Protein AF-A0AA46YRN3-F1 (afdb_monomer_lite)

Foldseek 3Di:
DDPVLLVLLLVLLVVLVPDPDDPVVSLVSSLVSSVVVCVVVVVPPCDSVNSSVSNVVSVVVD

Structure (mmCIF, N/CA/C/O backbone):
data_AF-A0AA46YRN3-F1
#
_entry.id   AF-A0AA46YRN3-F1
#
loop_
_atom_site.group_PDB
_atom_site.id
_atom_site.type_symbol
_atom_site.label_atom_id
_atom_site.label_alt_id
_atom_site.label_comp_id
_atom_site.label_asym_id
_atom_site.label_entity_id
_atom_site.label_seq_id
_atom_site.pdbx_PDB_ins_code
_atom_site.Cartn_x
_atom_site.Cartn_y
_atom_site.Cartn_z
_atom_site.occupancy
_atom_site.B_iso_or_equiv
_atom_site.auth_seq_id
_atom_site.auth_comp_id
_atom_site.auth_asym_id
_atom_site.auth_atom_id
_atom_site.pdbx_PDB_model_num
ATOM 1 N N . MET A 1 1 ? -3.045 9.969 11.171 1.00 65.44 1 MET A N 1
ATOM 2 C CA . MET A 1 1 ? -3.033 8.781 10.293 1.00 65.44 1 MET A CA 1
ATOM 3 C C . MET A 1 1 ? -2.829 7.531 11.141 1.00 65.44 1 MET A C 1
ATOM 5 O O . MET A 1 1 ? -1.919 7.535 11.965 1.00 65.44 1 MET A O 1
ATOM 9 N N . ASN A 1 2 ? -3.706 6.532 10.986 1.00 81.94 2 ASN A N 1
ATOM 10 C CA . ASN A 1 2 ? -3.718 5.265 11.733 1.00 81.94 2 ASN A CA 1
ATOM 11 C C . ASN A 1 2 ? -2.356 4.538 11.625 1.00 81.94 2 ASN A C 1
ATOM 13 O O . ASN A 1 2 ? -1.813 4.404 10.528 1.00 81.94 2 ASN A O 1
ATOM 17 N N . GLU A 1 3 ? -1.786 4.090 12.750 1.00 87.88 3 GLU A N 1
ATOM 18 C CA . GLU A 1 3 ? -0.463 3.443 12.783 1.00 87.88 3 GLU A CA 1
ATOM 19 C C . GLU A 1 3 ? -0.420 2.120 12.006 1.00 87.88 3 GLU A C 1
ATOM 21 O O . GLU A 1 3 ? 0.582 1.827 11.3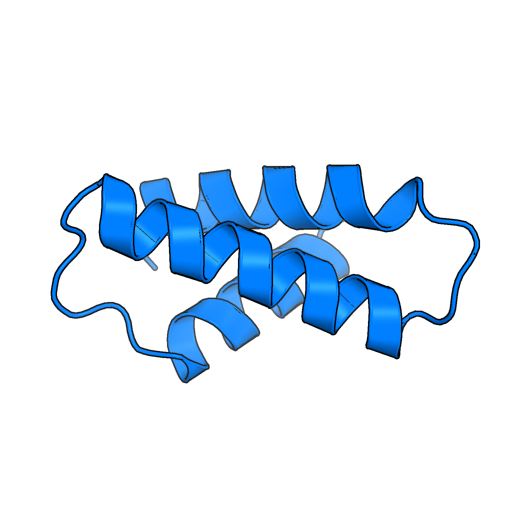55 1.00 87.88 3 GLU A O 1
ATOM 26 N N . GLN A 1 4 ? -1.514 1.354 11.987 1.00 91.31 4 GLN A N 1
ATOM 27 C CA . GLN A 1 4 ? -1.599 0.125 11.191 1.00 91.31 4 GLN A CA 1
ATOM 28 C C . GLN A 1 4 ? -1.635 0.433 9.692 1.00 91.31 4 GLN A C 1
ATOM 30 O O . GLN A 1 4 ? -0.967 -0.238 8.910 1.00 91.31 4 GLN A O 1
ATOM 35 N N . LEU A 1 5 ? -2.344 1.492 9.289 1.00 92.69 5 LEU A N 1
ATOM 36 C CA . LEU A 1 5 ? -2.371 1.936 7.894 1.00 92.69 5 LEU A CA 1
ATOM 37 C C . LEU A 1 5 ? -0.973 2.352 7.411 1.00 92.69 5 LEU A C 1
ATOM 39 O O . LEU A 1 5 ? -0.572 1.982 6.310 1.00 92.69 5 LEU A O 1
ATOM 43 N N . LYS A 1 6 ? -0.199 3.049 8.257 1.00 92.12 6 LYS A N 1
ATOM 44 C CA . LYS A 1 6 ? 1.211 3.384 7.981 1.00 92.12 6 LYS A CA 1
ATOM 45 C C . LYS A 1 6 ? 2.070 2.142 7.757 1.00 92.12 6 LYS A C 1
ATOM 47 O O . LYS A 1 6 ? 2.858 2.108 6.815 1.00 92.12 6 LYS A O 1
ATOM 52 N N . GLN A 1 7 ? 1.920 1.129 8.610 1.00 94.06 7 GLN A N 1
ATOM 53 C CA . GLN A 1 7 ? 2.670 -0.122 8.488 1.00 94.06 7 GLN A CA 1
ATOM 54 C C . GLN A 1 7 ? 2.312 -0.869 7.200 1.00 94.06 7 GLN A C 1
ATOM 56 O O . GLN A 1 7 ? 3.212 -1.283 6.468 1.00 94.06 7 GLN A O 1
ATOM 61 N N . PHE A 1 8 ? 1.018 -0.978 6.885 1.00 95.00 8 PHE A N 1
ATOM 62 C CA . PHE A 1 8 ? 0.566 -1.591 5.637 1.00 95.00 8 PHE A CA 1
ATOM 63 C C . PHE A 1 8 ? 1.084 -0.834 4.418 1.00 95.00 8 PHE A C 1
ATOM 65 O O . PHE A 1 8 ? 1.524 -1.472 3.468 1.00 95.00 8 PHE A O 1
ATOM 72 N N . ALA A 1 9 ? 1.089 0.500 4.449 1.00 94.81 9 ALA A N 1
ATOM 73 C CA . ALA A 1 9 ? 1.609 1.307 3.354 1.00 94.81 9 ALA A CA 1
ATOM 74 C C . ALA A 1 9 ? 3.112 1.104 3.135 1.00 94.81 9 ALA A C 1
ATOM 76 O O . ALA A 1 9 ? 3.524 0.828 2.011 1.00 94.81 9 ALA A O 1
ATOM 77 N N . ALA A 1 10 ? 3.929 1.154 4.190 1.00 94.69 10 ALA A N 1
ATOM 78 C CA . ALA A 1 10 ? 5.370 0.922 4.078 1.00 94.69 10 ALA A CA 1
ATOM 79 C C . ALA A 1 10 ? 5.691 -0.478 3.525 1.00 94.69 10 ALA A C 1
ATOM 81 O O . ALA A 1 10 ? 6.545 -0.631 2.650 1.00 94.69 10 ALA A O 1
ATOM 82 N N . GLU A 1 11 ? 4.978 -1.504 3.997 1.00 95.38 11 GLU A N 1
ATOM 83 C CA . GLU A 1 11 ? 5.119 -2.866 3.484 1.00 95.38 11 GLU A CA 1
ATOM 84 C C . GLU A 1 11 ? 4.705 -2.960 2.006 1.00 95.38 11 GLU A C 1
ATOM 86 O O . GLU A 1 11 ? 5.439 -3.523 1.190 1.00 95.38 11 GLU A O 1
ATOM 91 N N . ALA A 1 12 ? 3.559 -2.376 1.653 1.00 95.31 12 ALA A N 1
ATOM 92 C CA . ALA A 1 12 ? 3.007 -2.403 0.306 1.00 95.31 12 ALA A CA 1
ATOM 93 C C . ALA A 1 12 ? 3.923 -1.719 -0.712 1.00 95.31 12 ALA A C 1
ATOM 95 O O . ALA A 1 12 ? 4.169 -2.279 -1.784 1.00 95.31 12 ALA A O 1
ATOM 96 N N . VAL A 1 13 ? 4.460 -0.537 -0.382 1.00 94.50 13 VAL A N 1
ATOM 97 C CA . VAL A 1 13 ? 5.378 0.173 -1.279 1.00 94.50 13 VAL A CA 1
ATOM 98 C C . VAL A 1 13 ? 6.660 -0.640 -1.445 1.00 94.50 13 VAL A C 1
ATOM 100 O O . VAL A 1 13 ? 7.009 -0.949 -2.584 1.00 94.50 13 VAL A O 1
ATOM 103 N N . LYS A 1 14 ? 7.273 -1.120 -0.353 1.00 94.31 14 LYS A N 1
ATOM 104 C CA . LYS A 1 14 ? 8.483 -1.961 -0.403 1.00 94.31 14 LYS A CA 1
ATOM 105 C C . LYS A 1 14 ? 8.309 -3.210 -1.275 1.00 94.31 14 LYS A C 1
ATOM 107 O O . LYS A 1 14 ? 9.2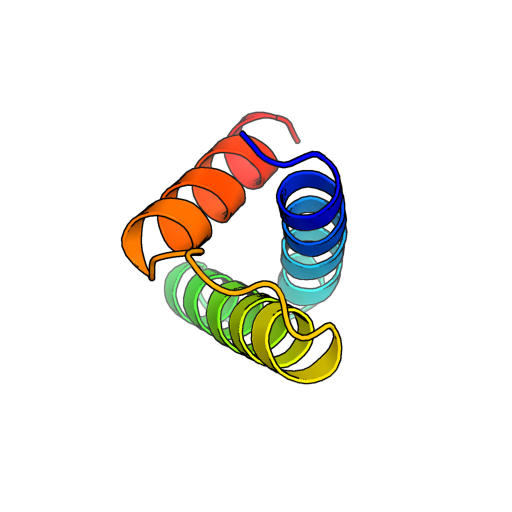14 -3.564 -2.027 1.00 94.31 14 LYS A O 1
ATOM 112 N N . GLN A 1 15 ? 7.167 -3.893 -1.181 1.00 93.00 15 GLN A N 1
ATOM 113 C CA . GLN A 1 15 ? 6.871 -5.047 -2.038 1.00 93.00 15 GLN A CA 1
ATOM 114 C C . GLN A 1 15 ? 6.660 -4.624 -3.498 1.00 93.00 15 GLN A C 1
ATOM 116 O O . GLN A 1 15 ? 7.194 -5.253 -4.409 1.00 93.00 15 GLN A O 1
ATOM 121 N N . SER A 1 16 ? 5.917 -3.538 -3.735 1.00 93.88 16 SER A N 1
ATOM 122 C CA . SER A 1 16 ? 5.639 -3.048 -5.089 1.00 93.88 16 SER A CA 1
ATOM 123 C C . SER A 1 16 ? 6.894 -2.553 -5.817 1.00 93.88 16 SER A C 1
ATOM 125 O O . SER A 1 16 ? 6.997 -2.687 -7.036 1.00 93.88 16 SER A O 1
ATOM 127 N N . GLU A 1 17 ? 7.886 -2.031 -5.093 1.00 91.94 17 GLU A N 1
ATOM 128 C CA . GLU A 1 17 ? 9.139 -1.552 -5.677 1.00 91.94 17 GLU A CA 1
ATOM 129 C C . GLU A 1 17 ? 9.956 -2.661 -6.335 1.00 91.94 17 GLU A C 1
ATOM 131 O O . GLU A 1 17 ? 10.608 -2.395 -7.348 1.00 91.94 17 GLU A O 1
ATOM 136 N N . GLN A 1 18 ? 9.838 -3.895 -5.837 1.00 93.75 18 GLN A N 1
ATOM 137 C CA . GLN A 1 18 ? 10.491 -5.084 -6.394 1.00 93.75 18 GLN A CA 1
ATOM 138 C C . GLN A 1 18 ? 9.928 -5.491 -7.76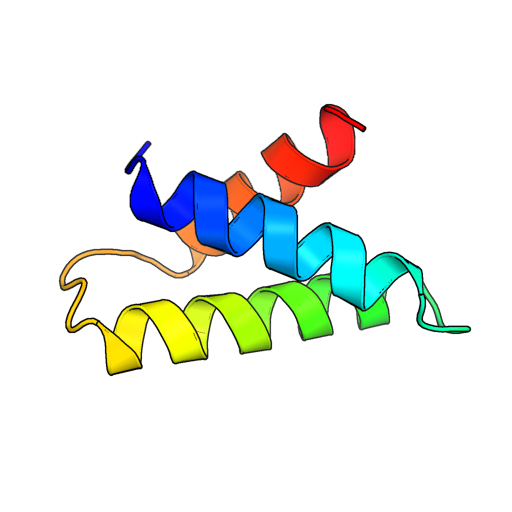4 1.00 93.75 18 GLN A C 1
ATOM 140 O O . GLN A 1 18 ? 10.541 -6.290 -8.471 1.00 93.75 18 GLN A O 1
ATOM 145 N N . LEU A 1 19 ? 8.773 -4.951 -8.162 1.00 93.06 19 LEU A N 1
ATOM 146 C CA . LEU A 1 19 ? 8.163 -5.240 -9.454 1.00 93.06 19 LEU A CA 1
ATOM 147 C C . LEU A 1 19 ? 8.900 -4.502 -10.581 1.00 93.06 19 LEU A C 1
ATOM 149 O O . LEU A 1 19 ? 9.151 -3.298 -10.516 1.00 93.06 19 LEU A O 1
ATOM 153 N N . THR A 1 20 ? 9.175 -5.187 -11.683 1.00 95.31 20 THR A N 1
ATOM 154 C CA . THR A 1 20 ? 9.717 -4.589 -12.913 1.00 95.31 20 THR A CA 1
ATOM 155 C C . THR A 1 20 ? 8.583 -4.099 -13.819 1.00 95.31 20 THR A C 1
ATOM 157 O O . THR A 1 20 ? 8.320 -4.642 -14.886 1.00 95.31 20 THR A O 1
ATOM 160 N N . THR A 1 21 ? 7.8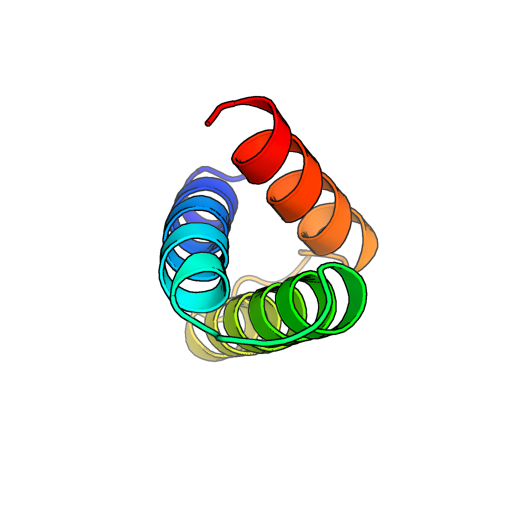69 -3.066 -13.361 1.00 95.12 21 THR A N 1
ATOM 161 C CA . THR A 1 21 ? 6.720 -2.452 -14.055 1.00 95.12 21 THR A CA 1
ATOM 162 C C . THR A 1 21 ? 6.663 -0.933 -13.827 1.00 95.12 21 THR A C 1
ATOM 164 O O . THR A 1 21 ? 7.504 -0.379 -13.116 1.00 95.12 21 THR A O 1
ATOM 167 N N . SER A 1 22 ? 5.689 -0.243 -14.431 1.00 95.44 22 SER A N 1
ATOM 168 C CA . SER A 1 22 ? 5.516 1.208 -14.287 1.00 95.44 22 SER A CA 1
ATOM 169 C C . SER A 1 22 ? 5.184 1.617 -12.847 1.00 95.44 22 SER A C 1
ATOM 171 O O . SER A 1 22 ? 4.542 0.876 -12.102 1.00 95.44 22 SER A O 1
ATOM 173 N N . ASN A 1 23 ? 5.564 2.837 -12.455 1.00 91.44 23 ASN A N 1
ATOM 174 C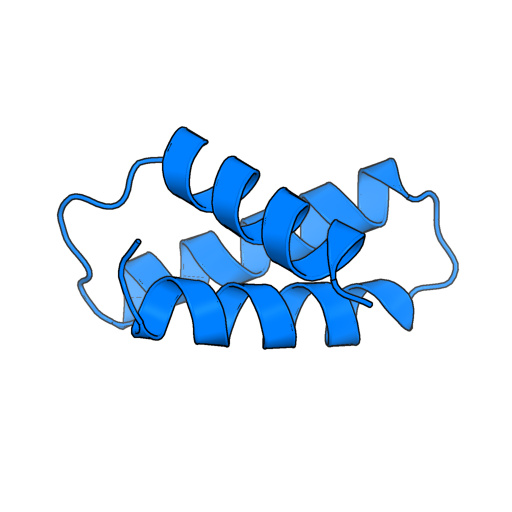 CA . ASN A 1 23 ? 5.252 3.370 -11.122 1.00 91.44 23 ASN A CA 1
ATOM 175 C C . ASN A 1 23 ? 3.741 3.420 -10.850 1.00 91.44 23 ASN A C 1
ATOM 177 O O . ASN A 1 23 ? 3.308 3.178 -9.729 1.00 91.44 23 ASN A O 1
ATOM 181 N N . GLU A 1 24 ? 2.928 3.679 -11.874 1.00 92.94 24 GLU A N 1
ATOM 182 C CA . GLU A 1 24 ? 1.468 3.641 -11.758 1.00 92.94 24 GLU A CA 1
ATOM 183 C C . GLU A 1 24 ? 0.961 2.228 -11.427 1.00 92.94 24 GLU A C 1
ATOM 185 O O . GLU A 1 24 ? 0.137 2.057 -10.528 1.00 92.94 24 GLU A O 1
ATOM 190 N N . ALA A 1 25 ? 1.496 1.198 -12.091 1.00 95.12 25 ALA A N 1
ATOM 191 C CA . ALA A 1 25 ? 1.151 -0.191 -11.797 1.00 95.12 25 ALA A CA 1
ATOM 192 C C . ALA A 1 25 ? 1.612 -0.612 -10.389 1.00 95.12 25 ALA A C 1
ATOM 194 O O . ALA A 1 25 ? 0.881 -1.308 -9.680 1.00 95.12 25 ALA A O 1
ATOM 195 N N . LYS A 1 26 ? 2.779 -0.137 -9.942 1.00 95.00 26 LYS A N 1
ATOM 196 C CA . LYS A 1 26 ? 3.270 -0.335 -8.570 1.00 95.00 26 LYS A CA 1
ATOM 197 C C . LYS A 1 26 ? 2.352 0.314 -7.527 1.00 95.00 26 LYS A C 1
ATOM 199 O O . LYS A 1 26 ? 1.932 -0.372 -6.599 1.00 95.00 26 LYS A O 1
ATOM 204 N N . LYS A 1 27 ? 1.946 1.578 -7.724 1.00 93.62 27 LYS A N 1
ATOM 205 C CA . LYS A 1 27 ? 0.976 2.283 -6.858 1.00 93.62 27 LYS A CA 1
ATOM 206 C C . LYS A 1 27 ? -0.343 1.527 -6.745 1.00 93.62 27 LYS A C 1
ATOM 208 O O . LYS A 1 27 ? -0.812 1.277 -5.640 1.00 93.62 27 LYS A O 1
ATOM 213 N N . ARG A 1 28 ? -0.900 1.083 -7.876 1.00 95.06 28 ARG A N 1
ATOM 214 C CA . ARG A 1 28 ? -2.131 0.273 -7.891 1.00 95.06 28 ARG A CA 1
ATOM 215 C C . ARG A 1 28 ? -1.969 -1.053 -7.150 1.00 95.06 28 ARG A C 1
ATOM 217 O O . ARG A 1 28 ? -2.890 -1.485 -6.464 1.00 95.06 28 ARG A O 1
ATOM 224 N N . THR A 1 29 ? -0.800 -1.682 -7.261 1.00 95.94 29 THR A N 1
ATOM 225 C CA . THR A 1 29 ? -0.500 -2.920 -6.530 1.00 95.94 29 THR A CA 1
ATOM 226 C C . THR A 1 29 ? -0.433 -2.671 -5.024 1.00 95.94 29 THR A C 1
ATOM 228 O O . THR A 1 29 ? -1.035 -3.422 -4.256 1.00 95.94 29 THR A O 1
ATOM 231 N N . ALA A 1 30 ? 0.230 -1.591 -4.601 1.00 96.25 30 ALA A N 1
ATOM 232 C CA . ALA A 1 30 ? 0.300 -1.200 -3.198 1.00 96.25 30 ALA A CA 1
ATOM 233 C C . ALA A 1 30 ? -1.094 -0.885 -2.628 1.00 96.25 30 ALA A C 1
ATOM 235 O O . ALA A 1 30 ? -1.453 -1.378 -1.560 1.00 96.25 30 ALA A O 1
ATOM 236 N N . PHE A 1 31 ? -1.923 -0.160 -3.382 1.00 96.75 31 PHE A N 1
ATOM 237 C CA . PHE A 1 31 ? -3.312 0.121 -3.017 1.00 96.75 31 PHE A CA 1
ATOM 238 C C . PHE A 1 31 ? -4.129 -1.154 -2.812 1.00 96.75 31 PHE A C 1
ATOM 240 O O . PHE A 1 31 ? -4.768 -1.325 -1.773 1.00 96.75 31 PHE A O 1
ATOM 247 N N . ALA A 1 32 ? -4.080 -2.080 -3.772 1.00 96.12 32 ALA A N 1
ATOM 248 C CA . ALA A 1 32 ? -4.808 -3.341 -3.678 1.00 96.12 32 ALA A CA 1
ATOM 249 C C . ALA A 1 32 ? -4.378 -4.163 -2.450 1.00 96.12 32 ALA A C 1
ATOM 251 O O . ALA A 1 32 ? -5.227 -4.743 -1.768 1.00 96.12 32 ALA A O 1
ATOM 252 N N . TYR A 1 33 ? -3.078 -4.177 -2.140 1.00 95.75 33 TYR A N 1
ATOM 253 C CA . TYR A 1 33 ? -2.542 -4.835 -0.950 1.00 95.75 33 TYR A CA 1
ATOM 254 C C . TYR A 1 33 ? -3.092 -4.220 0.343 1.00 95.75 33 TYR A C 1
ATOM 256 O O . TYR A 1 33 ? -3.615 -4.940 1.196 1.00 95.75 33 TYR A O 1
ATOM 264 N N . ILE A 1 34 ? -3.014 -2.895 0.483 1.00 95.75 34 ILE A N 1
ATOM 265 C CA . ILE A 1 34 ? -3.462 -2.199 1.696 1.00 95.75 34 ILE A CA 1
ATOM 266 C C . ILE A 1 34 ? -4.967 -2.361 1.874 1.00 95.75 34 ILE A C 1
ATOM 268 O O . ILE A 1 34 ? -5.407 -2.708 2.965 1.00 95.75 34 ILE A O 1
ATOM 272 N N . ASN A 1 35 ? -5.756 -2.191 0.811 1.00 94.31 35 ASN A N 1
ATOM 273 C CA . ASN A 1 35 ? -7.206 -2.362 0.874 1.00 94.31 35 ASN A CA 1
ATOM 274 C C . ASN A 1 35 ? -7.585 -3.773 1.353 1.00 94.31 35 ASN A C 1
ATOM 276 O O . ASN A 1 35 ? -8.438 -3.937 2.224 1.00 94.31 35 ASN A O 1
ATOM 280 N N . LYS A 1 36 ? -6.886 -4.805 0.860 1.00 94.94 36 LYS A N 1
ATOM 281 C CA . LYS A 1 36 ? -7.049 -6.173 1.363 1.00 94.94 36 LYS A CA 1
ATOM 282 C C . LYS A 1 36 ? -6.738 -6.264 2.863 1.00 94.94 36 LYS A C 1
ATOM 284 O O . LYS A 1 36 ? -7.527 -6.849 3.599 1.00 94.94 36 LYS A O 1
ATOM 289 N N . LYS A 1 37 ? -5.641 -5.664 3.336 1.00 94.50 37 LYS A N 1
ATOM 290 C CA . LYS A 1 37 ? -5.269 -5.664 4.763 1.00 94.50 37 LYS A CA 1
ATOM 291 C C . LYS A 1 37 ? -6.265 -4.923 5.650 1.00 94.50 37 LYS A C 1
ATOM 293 O O . LYS A 1 37 ? -6.577 -5.414 6.732 1.00 94.50 37 LYS A O 1
ATOM 298 N N . VAL A 1 38 ? -6.783 -3.786 5.195 1.00 93.31 38 VAL A N 1
ATOM 299 C CA . VAL A 1 38 ? -7.826 -3.010 5.883 1.00 93.31 38 VAL A CA 1
ATOM 300 C C . VAL A 1 38 ? -9.072 -3.872 6.103 1.00 93.31 38 VAL A C 1
ATOM 302 O O . VAL A 1 38 ? -9.567 -3.956 7.228 1.00 93.31 38 VAL A O 1
ATOM 305 N N . LEU A 1 39 ? -9.518 -4.583 5.061 1.00 91.69 39 LEU A N 1
ATOM 306 C CA . LEU A 1 39 ? -10.657 -5.502 5.133 1.00 91.69 39 LEU A CA 1
ATOM 307 C C . LEU A 1 39 ? -10.379 -6.709 6.046 1.00 91.69 39 LEU A C 1
ATOM 309 O O . LEU A 1 39 ? -11.198 -7.015 6.909 1.00 91.69 39 LEU A O 1
ATOM 313 N N . GLU A 1 40 ? -9.222 -7.366 5.904 1.00 94.25 40 GLU A N 1
ATOM 314 C CA . GLU A 1 40 ? -8.829 -8.529 6.724 1.00 94.25 40 GLU A CA 1
ATOM 315 C C . GLU A 1 40 ? -8.758 -8.202 8.224 1.00 94.25 40 GLU A C 1
ATOM 317 O O . GLU A 1 40 ? -9.087 -9.044 9.058 1.00 94.25 40 GLU A O 1
ATOM 322 N N . ASN A 1 41 ? -8.346 -6.980 8.572 1.00 92.00 41 ASN A N 1
ATOM 323 C CA . ASN A 1 41 ? -8.189 -6.540 9.960 1.00 92.00 41 ASN A CA 1
ATOM 324 C C . ASN A 1 41 ? -9.431 -5.827 10.516 1.00 92.00 41 ASN A C 1
ATOM 326 O O . ASN A 1 41 ? -9.385 -5.325 11.637 1.00 92.00 41 ASN A O 1
ATOM 330 N N . ASN A 1 42 ? -10.541 -5.784 9.767 1.00 89.94 42 ASN A N 1
ATOM 331 C CA . ASN A 1 42 ? -11.757 -5.057 10.142 1.00 89.94 42 ASN A CA 1
ATOM 332 C C . ASN A 1 42 ? -11.483 -3.599 10.553 1.00 89.94 42 ASN A C 1
ATOM 334 O O . ASN A 1 42 ? -12.126 -3.082 11.472 1.00 89.94 42 ASN A O 1
ATOM 338 N N . LEU A 1 43 ? -10.543 -2.931 9.876 1.00 87.94 43 LEU A N 1
ATOM 339 C CA . LEU A 1 43 ? -10.275 -1.508 10.078 1.00 87.94 43 LEU A CA 1
ATOM 340 C C . LEU A 1 43 ? -11.384 -0.709 9.399 1.00 87.94 43 LEU A C 1
ATOM 342 O O . LEU A 1 43 ? -11.247 -0.222 8.278 1.00 87.94 43 LEU A O 1
ATOM 346 N N . LYS A 1 44 ? -12.530 -0.659 10.075 1.00 75.50 44 LYS A N 1
ATOM 347 C CA . LYS A 1 44 ? -13.673 0.149 9.662 1.00 75.50 44 LYS A CA 1
ATOM 348 C C . LYS A 1 44 ? -13.240 1.617 9.666 1.00 75.50 44 LYS A C 1
ATOM 350 O O . LYS A 1 44 ? -12.396 2.009 10.467 1.00 75.50 44 LYS A O 1
ATOM 355 N N . ASP A 1 45 ? -13.793 2.383 8.734 1.00 85.56 45 ASP A N 1
ATOM 356 C CA . ASP A 1 45 ? -13.576 3.827 8.571 1.00 85.56 45 ASP A CA 1
ATOM 357 C C . ASP A 1 45 ? -12.288 4.265 7.855 1.00 85.56 45 ASP A C 1
ATOM 359 O O . ASP A 1 45 ? -12.074 5.463 7.723 1.00 85.56 45 ASP A O 1
ATOM 363 N N . ILE A 1 46 ? -11.472 3.348 7.316 1.00 90.19 46 ILE A N 1
ATOM 364 C CA . ILE A 1 46 ? -10.390 3.740 6.395 1.00 90.19 46 ILE A CA 1
ATOM 365 C C . ILE A 1 46 ? -10.958 3.919 4.985 1.00 90.19 46 ILE A C 1
ATOM 367 O O . ILE A 1 46 ? -11.392 2.961 4.339 1.00 90.19 46 ILE A O 1
ATOM 371 N N . SER A 1 47 ? -10.933 5.155 4.501 1.00 93.44 47 SER A N 1
ATOM 372 C CA . SER A 1 47 ? -11.317 5.514 3.138 1.00 93.44 47 SER A CA 1
ATOM 373 C C . SER A 1 47 ? -10.233 5.166 2.113 1.00 93.44 47 SER A C 1
ATOM 375 O O . SER A 1 47 ? -9.052 5.023 2.427 1.00 93.44 47 SER A O 1
ATOM 377 N N . PHE A 1 48 ? -10.624 5.070 0.841 1.00 94.25 48 PHE A N 1
ATOM 378 C CA . PHE A 1 48 ? -9.669 4.896 -0.256 1.00 94.25 48 PHE A CA 1
ATOM 379 C C . PHE A 1 48 ? -8.696 6.077 -0.378 1.00 94.25 48 PHE A C 1
ATOM 381 O O . PHE A 1 48 ? -7.519 5.860 -0.641 1.00 94.25 48 PHE A O 1
ATOM 388 N N . GLU A 1 49 ? -9.152 7.300 -0.102 1.00 95.12 49 GLU A N 1
ATOM 389 C CA . GLU A 1 49 ? -8.292 8.488 -0.085 1.00 95.12 49 GLU A CA 1
ATOM 390 C C . GLU A 1 49 ? -7.222 8.400 1.014 1.00 95.12 49 GLU A C 1
ATOM 392 O O . GLU A 1 49 ? -6.065 8.746 0.788 1.00 95.12 49 GLU A O 1
ATOM 397 N N . GLU A 1 50 ? -7.561 7.872 2.193 1.00 94.88 50 GLU A N 1
ATOM 398 C CA . GLU A 1 50 ? -6.575 7.625 3.250 1.00 94.88 50 GLU A CA 1
ATOM 399 C C . GLU A 1 50 ? -5.540 6.569 2.854 1.00 94.88 50 GLU A C 1
ATOM 401 O O . GLU A 1 50 ? -4.368 6.708 3.205 1.00 94.88 50 GLU A O 1
ATOM 406 N N . ILE A 1 51 ? -5.944 5.536 2.110 1.00 95.06 51 ILE A N 1
ATOM 407 C CA . ILE A 1 51 ? -5.015 4.537 1.566 1.00 95.06 51 ILE A CA 1
ATOM 408 C C . ILE A 1 51 ? -4.067 5.189 0.556 1.00 95.06 51 ILE A C 1
ATOM 410 O O . ILE A 1 51 ? -2.856 4.995 0.659 1.00 95.06 51 ILE A O 1
ATOM 414 N N . ASP A 1 52 ? -4.592 5.977 -0.385 1.00 94.69 52 ASP A N 1
ATOM 415 C CA . ASP A 1 52 ? -3.776 6.684 -1.378 1.00 94.69 52 ASP A CA 1
ATOM 416 C C . ASP A 1 52 ? -2.787 7.646 -0.708 1.00 94.69 52 ASP A C 1
ATOM 418 O O . ASP A 1 52 ? -1.588 7.601 -0.997 1.00 94.69 52 ASP A O 1
ATOM 422 N N . ASN A 1 53 ? -3.249 8.442 0.259 1.00 94.62 53 ASN A N 1
ATOM 423 C CA . ASN A 1 53 ? -2.392 9.340 1.034 1.00 94.62 53 ASN A CA 1
ATOM 424 C C . ASN A 1 53 ? -1.296 8.572 1.783 1.00 94.62 53 ASN A C 1
ATOM 426 O O . ASN A 1 53 ? -0.135 8.980 1.766 1.00 94.62 53 ASN A O 1
ATOM 430 N N . ALA A 1 54 ? -1.627 7.428 2.389 1.00 94.44 54 ALA A N 1
ATOM 431 C CA . ALA A 1 54 ? -0.646 6.608 3.090 1.00 94.44 54 ALA A CA 1
ATOM 432 C C . ALA A 1 54 ? 0.422 6.029 2.148 1.00 94.44 54 ALA A C 1
ATOM 434 O O . ALA A 1 54 ? 1.600 5.985 2.512 1.00 94.44 54 ALA A O 1
ATOM 435 N N . ILE A 1 55 ? 0.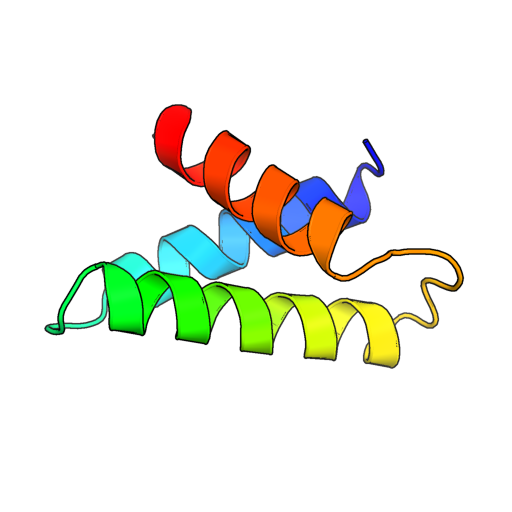039 5.623 0.932 1.00 94.25 55 ILE A N 1
ATOM 436 C CA . ILE A 1 55 ? 0.980 5.187 -0.110 1.00 94.25 55 ILE A CA 1
ATOM 437 C C . ILE A 1 55 ? 1.886 6.344 -0.516 1.00 94.25 55 ILE A C 1
ATOM 439 O O . ILE A 1 55 ? 3.097 6.158 -0.621 1.00 94.25 55 ILE A O 1
ATOM 443 N N . GLU A 1 56 ? 1.329 7.533 -0.749 1.00 92.75 56 GLU A N 1
ATOM 444 C CA . GLU A 1 56 ? 2.123 8.699 -1.133 1.00 92.75 56 GLU A CA 1
ATOM 445 C C . GLU A 1 56 ? 3.125 9.109 -0.056 1.00 92.75 56 GLU A C 1
ATOM 447 O O . GLU A 1 56 ? 4.276 9.400 -0.384 1.00 92.75 56 GLU A O 1
ATOM 452 N N . GLU A 1 57 ? 2.711 9.132 1.212 1.00 92.38 57 GLU A N 1
ATOM 453 C CA . GLU A 1 57 ? 3.600 9.421 2.339 1.00 92.38 57 GLU A CA 1
ATOM 454 C C . GLU A 1 57 ? 4.729 8.389 2.436 1.00 92.38 57 GLU A C 1
ATOM 456 O O . GLU A 1 57 ? 5.897 8.765 2.541 1.00 92.38 57 GLU A O 1
ATOM 461 N N . ALA A 1 58 ? 4.401 7.096 2.342 1.00 91.31 58 ALA A N 1
ATOM 462 C CA . ALA A 1 58 ? 5.387 6.019 2.402 1.00 91.31 58 ALA A CA 1
ATOM 463 C C . ALA A 1 58 ? 6.380 6.060 1.231 1.00 91.31 58 ALA A C 1
ATOM 465 O O . ALA A 1 58 ? 7.545 5.715 1.403 1.00 91.31 58 ALA A O 1
ATOM 466 N N . TRP A 1 59 ? 5.943 6.507 0.053 1.00 86.69 59 TRP A N 1
ATOM 467 C CA . TRP A 1 59 ? 6.801 6.615 -1.126 1.00 86.69 59 TRP A CA 1
ATOM 468 C C . TRP A 1 59 ? 7.687 7.863 -1.106 1.00 86.69 59 TRP A C 1
ATOM 470 O O . TRP A 1 59 ? 8.830 7.810 -1.540 1.00 86.69 59 TRP A O 1
ATOM 480 N N . LYS A 1 60 ? 7.184 8.996 -0.603 1.00 82.62 60 LYS A N 1
ATOM 481 C CA . LYS A 1 60 ? 7.979 10.232 -0.459 1.00 82.62 60 LYS A CA 1
ATOM 482 C C . LYS A 1 60 ? 9.039 10.119 0.645 1.00 82.62 60 LYS A C 1
ATOM 484 O O . LYS A 1 60 ? 9.983 10.902 0.644 1.00 82.62 60 LYS A O 1
ATOM 489 N N . GLY A 1 61 ? 8.841 9.211 1.604 1.00 62.53 61 GLY A N 1
ATOM 490 C CA . GLY A 1 61 ? 9.731 8.976 2.743 1.00 62.53 61 GLY A CA 1
ATOM 491 C C . GLY A 1 61 ? 10.799 7.892 2.548 1.00 62.53 61 GLY A C 1
ATOM 492 O O . GLY A 1 61 ? 11.545 7.646 3.496 1.00 62.53 61 GLY A O 1
ATOM 493 N N . MET A 1 62 ? 10.860 7.246 1.377 1.00 55.28 62 MET A N 1
ATOM 494 C CA . MET A 1 62 ? 11.967 6.366 0.963 1.00 55.28 62 MET A CA 1
ATOM 495 C C . MET A 1 62 ? 12.980 7.121 0.110 1.00 55.28 62 MET A C 1
ATOM 497 O O . MET A 1 62 ? 14.184 6.824 0.270 1.00 55.28 62 MET A O 1
#

Secondary structure (DSSP, 8-state):
--HHHHHHHHHHHHHHHTSSS-HHHHHHHHHHHHHHHHHHTT-TT--HHHHHHHHHHHHHT-

Radius of gyration: 10.7 Å; chains: 1; bounding box: 26×19×27 Å

Organism: NCBI:txid1363

pLDDT: mean 91.28, std 7.82, range [55.28, 96.75]

Sequence (62 aa):
MNEQLKQFAAEAVKQSEQLTTSNEAKKRTAFAYINKKVLENNLKDISFEEIDNAIEEAWKGM